Protein AF-A0A5S9MJD0-F1 (afdb_monomer)

Radius of gyration: 16.24 Å; Cα contacts (8 Å, |Δi|>4): 96; chains: 1; bounding box: 32×24×54 Å

InterPro domains:
  IPR002133 S-adenosylmethionine synthetase [PTHR11964] (4-89)
  IPR022630 S-adenosylmethionine synthetase, C-terminal [PF02773] (4-89)
  IPR022631 S-adenosylmethionine synthetase, conserved site [PS00377] (26-34)
  IPR022636 S-adenosylmethionine synthetase superfamily [SSF55973] (5-89)

Mean predicted aligned error: 5.44 Å

Sequence (95 aa):
MDLKGDAGLTGRKIIVDTYGGYARHGGGAFSGKDATKVDRSAAYAARYVAKNIVAAGLADSCEVQLAYAIGVAQPVSISIDTFGTGKKSFRRKIN

Secondary structure (DSSP, 8-state):
--GGG----TTTTTTTTTTTTSS---S---TT--TT-HHHHHHHHHHHHHHHHHHTTS-S--EEEEE--TT-SS-SEEEEE-TT--SS-------

pLDDT: mean 90.87, std 15.45, range [36.19, 98.62]

Structure (mmCIF, N/CA/C/O backbone):
data_AF-A0A5S9MJD0-F1
#
_entry.id   AF-A0A5S9MJD0-F1
#
loop_
_atom_site.group_PDB
_atom_site.id
_atom_site.type_symbol
_atom_site.label_atom_id
_atom_site.label_alt_id
_atom_site.label_comp_id
_atom_site.label_asym_id
_atom_site.label_entity_id
_atom_site.label_seq_id
_atom_site.pdbx_PDB_ins_code
_atom_site.Cartn_x
_atom_site.Cartn_y
_atom_site.Cartn_z
_atom_site.occupancy
_atom_site.B_iso_or_equiv
_atom_site.auth_seq_id
_atom_site.auth_com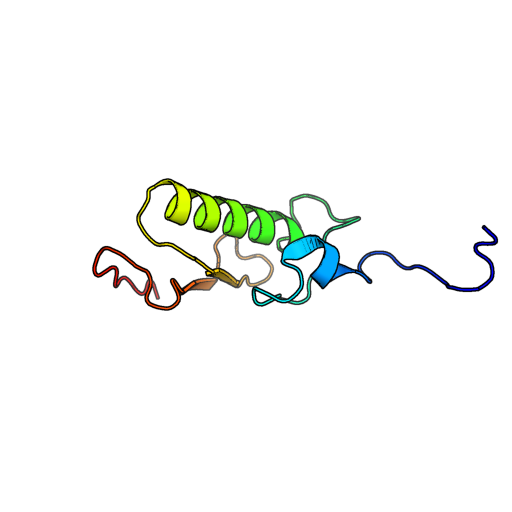p_id
_atom_site.auth_asym_id
_atom_site.auth_atom_id
_atom_site.pdbx_PDB_model_num
ATOM 1 N N . MET A 1 1 ? -13.665 6.605 -31.062 1.00 53.31 1 MET A N 1
ATOM 2 C CA . MET A 1 1 ? -12.834 7.328 -30.077 1.00 53.31 1 MET A CA 1
ATO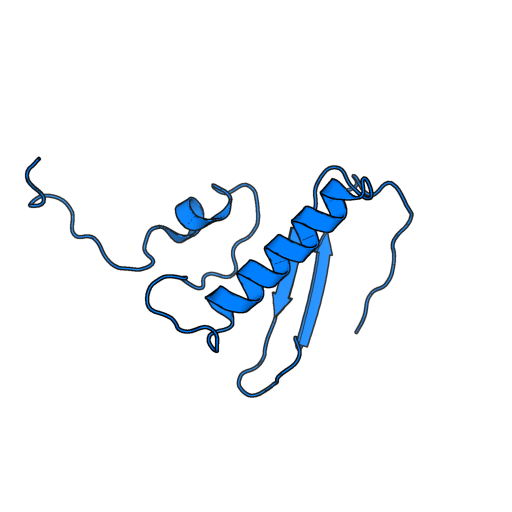M 3 C C . MET A 1 1 ? -11.431 7.386 -30.642 1.00 53.31 1 MET A C 1
ATOM 5 O O . MET A 1 1 ? -10.744 6.374 -30.640 1.00 53.31 1 MET A O 1
ATOM 9 N N . ASP A 1 2 ? -11.057 8.523 -31.220 1.00 56.62 2 ASP A N 1
ATOM 10 C CA . ASP A 1 2 ? -9.695 8.742 -31.700 1.00 56.62 2 ASP A CA 1
ATOM 11 C C . ASP A 1 2 ? -8.741 8.851 -30.504 1.00 56.62 2 ASP A C 1
ATOM 13 O O . ASP A 1 2 ? -8.839 9.775 -29.702 1.00 56.62 2 ASP A O 1
ATOM 17 N N . LEU A 1 3 ? -7.789 7.920 -30.396 1.00 63.56 3 LEU A N 1
ATOM 18 C CA . LEU A 1 3 ? -6.700 7.932 -29.403 1.00 63.56 3 LEU A CA 1
ATOM 19 C C . LEU A 1 3 ? -5.654 9.039 -29.668 1.00 63.56 3 LEU A C 1
ATOM 21 O O . LEU A 1 3 ? -4.661 9.139 -28.958 1.00 63.56 3 LEU A O 1
ATOM 25 N N . LYS A 1 4 ? -5.849 9.869 -30.702 1.00 73.44 4 LYS A N 1
ATOM 26 C CA . LYS A 1 4 ? -4.872 10.858 -31.194 1.00 73.44 4 LYS A CA 1
ATOM 27 C C . LYS A 1 4 ? -4.673 12.088 -30.293 1.00 73.44 4 LYS A C 1
ATOM 29 O O . LYS A 1 4 ? -3.775 12.871 -30.576 1.00 73.44 4 LYS A O 1
ATOM 34 N N . GLY A 1 5 ? -5.490 12.277 -29.254 1.00 84.62 5 GLY A N 1
ATOM 35 C CA . GLY A 1 5 ? -5.477 13.486 -28.415 1.00 84.62 5 GLY A CA 1
ATOM 36 C C . GLY A 1 5 ? -4.760 13.378 -27.063 1.00 84.62 5 GLY A C 1
ATOM 37 O O . GLY A 1 5 ? -4.500 14.413 -26.459 1.00 84.62 5 GLY A O 1
ATOM 38 N N . ASP A 1 6 ? -4.444 12.172 -26.575 1.00 89.38 6 ASP A N 1
ATOM 39 C CA . ASP A 1 6 ? -3.810 11.970 -25.261 1.00 89.38 6 ASP A CA 1
ATOM 40 C C . ASP A 1 6 ? -2.845 10.775 -25.290 1.00 89.38 6 ASP A C 1
ATOM 42 O O . ASP A 1 6 ? -3.227 9.652 -25.629 1.00 89.38 6 ASP A O 1
ATOM 46 N N . ALA A 1 7 ? -1.581 11.017 -24.941 1.00 89.19 7 ALA A N 1
ATOM 47 C CA . ALA A 1 7 ? -0.557 9.981 -24.901 1.00 89.19 7 ALA A CA 1
ATOM 48 C C . ALA A 1 7 ? -0.539 9.295 -23.525 1.00 89.19 7 ALA A C 1
ATOM 50 O O . ALA A 1 7 ? -0.170 9.886 -22.509 1.00 89.19 7 ALA A O 1
ATOM 51 N N . GLY A 1 8 ? -0.889 8.007 -23.496 1.00 92.38 8 GLY A N 1
ATOM 52 C CA . GLY A 1 8 ? -0.838 7.184 -22.288 1.00 92.38 8 GLY A CA 1
ATOM 53 C C . GLY A 1 8 ? 0.539 6.563 -22.042 1.00 92.38 8 GLY A C 1
ATOM 54 O O . GLY A 1 8 ? 1.162 6.035 -22.960 1.00 92.38 8 GLY A O 1
ATOM 55 N N . LEU A 1 9 ? 0.992 6.560 -20.782 1.00 96.50 9 LEU A N 1
ATOM 56 C CA . LEU A 1 9 ? 2.167 5.799 -20.344 1.00 96.50 9 LEU A CA 1
ATOM 57 C C . LEU A 1 9 ? 1.827 4.903 -19.147 1.00 96.50 9 LEU A C 1
ATOM 59 O O . LEU A 1 9 ? 1.022 5.263 -18.280 1.00 96.50 9 LEU A O 1
ATOM 63 N N . THR A 1 10 ? 2.492 3.749 -19.071 1.00 97.12 10 THR A N 1
ATOM 64 C CA . THR A 1 10 ? 2.403 2.825 -17.933 1.00 97.12 10 THR A CA 1
ATOM 65 C C . THR A 1 10 ? 2.738 3.541 -16.625 1.00 97.12 10 THR A C 1
ATOM 67 O O . THR A 1 10 ? 3.704 4.296 -16.545 1.00 97.12 10 THR A O 1
ATOM 70 N N . GLY A 1 11 ? 1.943 3.300 -15.579 1.00 96.50 11 GLY A N 1
ATOM 71 C CA . GLY A 1 11 ? 2.192 3.873 -14.253 1.00 96.50 11 GLY A CA 1
ATOM 72 C C . GLY A 1 11 ? 1.807 5.347 -14.100 1.00 96.50 11 GLY A C 1
ATOM 73 O O . GLY A 1 11 ? 2.205 5.976 -13.126 1.00 96.50 11 GLY A O 1
ATOM 74 N N . ARG A 1 12 ? 1.019 5.925 -15.018 1.00 97.75 12 ARG A N 1
ATOM 75 C CA . ARG A 1 12 ? 0.520 7.312 -14.901 1.00 97.75 12 ARG A CA 1
ATOM 76 C C . ARG A 1 12 ? -0.818 7.451 -14.172 1.00 97.75 12 ARG A C 1
ATOM 78 O O . ARG A 1 12 ? -1.355 8.554 -14.113 1.00 97.75 12 ARG A O 1
ATOM 85 N N . LYS A 1 13 ? -1.352 6.359 -13.617 1.00 97.25 13 LYS A N 1
ATOM 86 C CA . LYS A 1 13 ? -2.643 6.317 -12.908 1.00 97.25 13 LYS A CA 1
ATOM 87 C C . LYS A 1 13 ? -2.543 5.675 -11.513 1.00 97.25 13 LYS A C 1
ATOM 89 O O . LYS A 1 13 ? -3.531 5.179 -10.999 1.00 97.25 13 LYS A O 1
ATOM 94 N N . ILE A 1 14 ? -1.386 5.765 -10.850 1.00 98.19 14 ILE A N 1
ATOM 95 C CA . ILE A 1 14 ? -1.110 5.079 -9.566 1.00 98.19 14 ILE A CA 1
ATOM 96 C C . ILE A 1 14 ? -2.100 5.377 -8.425 1.00 98.19 14 ILE A C 1
ATOM 98 O O . ILE A 1 14 ? -2.369 4.509 -7.602 1.00 98.19 14 ILE A O 1
ATOM 102 N N . ILE A 1 15 ? -2.682 6.578 -8.371 1.00 98.44 15 ILE A N 1
ATOM 103 C CA . ILE A 1 15 ? -3.704 6.909 -7.361 1.00 98.44 15 ILE A CA 1
ATOM 104 C C . ILE A 1 15 ? -5.055 6.261 -7.699 1.00 98.44 15 ILE A C 1
ATOM 106 O O . ILE A 1 15 ? -5.777 5.836 -6.798 1.00 98.44 15 ILE A O 1
ATOM 110 N N . VAL A 1 16 ? -5.373 6.142 -8.992 1.00 98.38 16 VAL A N 1
ATOM 111 C CA . VAL A 1 16 ? -6.562 5.429 -9.485 1.00 98.38 16 VAL A CA 1
ATOM 112 C C . VAL A 1 16 ? -6.409 3.924 -9.262 1.00 98.38 16 VAL A C 1
ATOM 114 O O . VAL A 1 16 ? -7.351 3.286 -8.813 1.00 98.38 16 VAL A O 1
ATOM 117 N N . ASP A 1 17 ? -5.214 3.376 -9.496 1.00 98.00 17 ASP A N 1
ATOM 118 C CA . ASP A 1 17 ? -4.903 1.952 -9.289 1.00 98.00 17 ASP A CA 1
ATOM 119 C C . ASP A 1 17 ? -4.970 1.521 -7.813 1.00 98.00 17 ASP A C 1
ATOM 121 O O . ASP A 1 17 ? -4.951 0.327 -7.510 1.00 98.00 17 ASP A O 1
ATOM 125 N N . THR A 1 18 ? -4.993 2.477 -6.884 1.00 98.50 18 THR A N 1
ATOM 126 C CA . THR A 1 18 ? -4.950 2.215 -5.445 1.00 98.50 18 THR A CA 1
ATOM 127 C C . THR A 1 18 ? -6.233 2.644 -4.751 1.00 98.50 18 THR A C 1
ATOM 129 O O . THR A 1 18 ? -7.244 1.953 -4.833 1.00 98.50 18 THR A O 1
ATOM 132 N N . TYR A 1 19 ? -6.192 3.745 -4.007 1.00 98.19 19 TYR A N 1
ATOM 133 C CA . TYR A 1 19 ? -7.227 4.087 -3.033 1.00 98.19 19 TYR A CA 1
ATOM 134 C C . TYR A 1 19 ? -7.891 5.434 -3.326 1.00 98.19 19 TYR A C 1
ATOM 136 O O . TYR A 1 19 ? -8.486 6.025 -2.432 1.00 98.19 19 TYR A O 1
ATOM 144 N N . GLY A 1 20 ? -7.767 5.958 -4.551 1.00 97.88 20 GLY A N 1
ATOM 145 C CA . GLY A 1 20 ? -8.485 7.164 -4.979 1.00 97.88 20 GLY A CA 1
ATOM 146 C C . GLY A 1 20 ? -8.155 8.417 -4.161 1.00 97.88 20 GLY A C 1
ATOM 147 O O . GLY A 1 20 ? -8.997 9.295 -4.021 1.00 97.88 20 GLY A O 1
ATOM 148 N N . GLY A 1 21 ? -6.952 8.485 -3.585 1.00 96.88 21 GLY A N 1
ATOM 149 C CA . GLY A 1 21 ? -6.507 9.585 -2.723 1.00 96.88 21 GLY A CA 1
ATOM 150 C C . GLY A 1 21 ? -6.884 9.440 -1.245 1.00 96.88 21 GLY A C 1
ATOM 151 O O . GLY A 1 21 ? -6.459 10.265 -0.445 1.00 96.88 21 GLY A O 1
ATOM 152 N N . TYR A 1 22 ? -7.623 8.393 -0.864 1.00 96.56 22 TYR A N 1
ATOM 153 C CA . TYR A 1 22 ? -8.000 8.146 0.532 1.00 96.56 22 TYR A CA 1
ATOM 154 C C . TYR A 1 22 ? -6.807 7.764 1.420 1.00 96.56 22 TYR A C 1
ATOM 156 O O . TYR A 1 22 ? -6.732 8.177 2.572 1.00 96.56 22 TYR A O 1
ATOM 164 N N . ALA A 1 23 ? -5.876 6.975 0.880 1.00 96.50 23 ALA A N 1
ATOM 165 C CA . ALA A 1 23 ? -4.691 6.504 1.591 1.00 96.50 23 ALA A CA 1
ATOM 166 C C . ALA A 1 23 ? -3.410 6.999 0.916 1.00 96.50 23 ALA A C 1
ATOM 168 O O . ALA A 1 23 ? -3.384 7.279 -0.290 1.00 96.50 23 ALA A O 1
ATOM 169 N N . ARG A 1 24 ? -2.333 7.090 1.700 1.00 97.81 24 ARG A N 1
ATOM 170 C CA . ARG A 1 24 ? -1.025 7.563 1.229 1.00 97.81 24 ARG A CA 1
ATOM 171 C C . ARG A 1 24 ? -0.437 6.586 0.212 1.00 97.81 24 ARG A C 1
ATOM 173 O O . ARG A 1 24 ? -0.647 5.376 0.279 1.00 97.81 24 ARG A O 1
ATOM 180 N N . HIS A 1 25 ? 0.344 7.119 -0.725 1.00 98.12 25 HIS A N 1
ATOM 181 C CA . HIS A 1 25 ? 0.971 6.340 -1.787 1.00 98.12 25 HIS A CA 1
ATOM 182 C C . HIS A 1 25 ? 2.487 6.568 -1.811 1.00 98.12 25 HIS A C 1
ATOM 184 O O . HIS A 1 25 ? 2.938 7.709 -1.833 1.00 98.12 25 HIS A O 1
ATOM 190 N N . GLY A 1 26 ? 3.278 5.490 -1.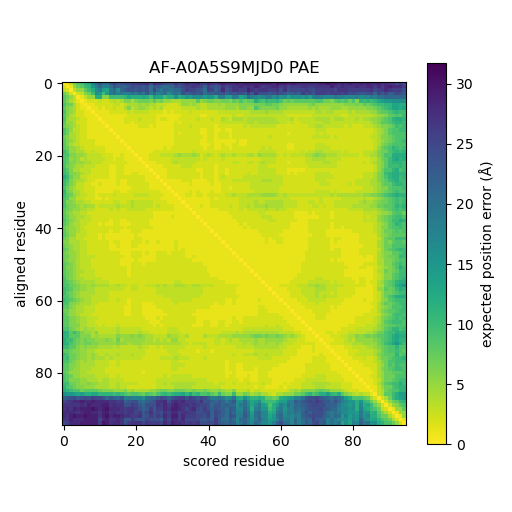852 1.00 97.31 26 GLY A N 1
ATOM 191 C CA . GLY A 1 26 ? 4.751 5.558 -1.841 1.00 97.31 26 GLY A CA 1
ATOM 192 C C . GLY A 1 26 ? 5.400 5.957 -3.175 1.00 97.31 26 GLY A C 1
ATOM 193 O O . GLY A 1 26 ? 6.603 6.166 -3.239 1.00 97.31 26 GLY A O 1
ATOM 194 N N . GLY A 1 27 ? 4.609 6.051 -4.247 1.00 98.00 27 GLY A N 1
ATOM 195 C CA . GLY A 1 27 ? 5.023 6.554 -5.568 1.00 98.00 27 GLY A CA 1
ATOM 196 C C . GLY A 1 27 ? 5.333 5.478 -6.617 1.00 98.00 27 GLY A C 1
ATOM 197 O O . GLY A 1 27 ? 5.321 5.772 -7.810 1.00 98.00 27 GLY A O 1
ATOM 198 N N . GLY A 1 28 ? 5.544 4.225 -6.210 1.00 97.50 28 GLY A N 1
ATOM 199 C CA . GLY A 1 28 ? 5.851 3.123 -7.124 1.00 97.50 28 GLY A CA 1
ATOM 200 C C . GLY A 1 28 ? 4.656 2.672 -7.974 1.00 97.50 28 GLY A C 1
ATOM 201 O O . GLY A 1 28 ? 3.599 2.346 -7.447 1.00 97.50 28 GLY A O 1
ATOM 202 N N . ALA A 1 29 ? 4.823 2.601 -9.298 1.00 98.31 29 ALA A N 1
ATOM 203 C CA . ALA A 1 29 ? 3.827 2.005 -10.194 1.00 98.31 29 ALA A CA 1
ATOM 204 C C . ALA A 1 29 ? 3.816 0.468 -10.121 1.00 98.31 29 ALA A C 1
ATOM 206 O O . ALA A 1 29 ? 4.856 -0.142 -9.858 1.00 98.31 29 ALA A O 1
ATOM 207 N N . PHE A 1 30 ? 2.674 -0.159 -10.427 1.00 98.25 30 PHE A N 1
ATOM 208 C CA . PHE A 1 30 ? 2.535 -1.619 -10.378 1.00 98.25 30 PHE A CA 1
ATOM 209 C C . PHE A 1 30 ? 2.811 -2.299 -11.714 1.00 98.25 30 PHE A C 1
ATOM 211 O O . PHE A 1 30 ? 3.625 -3.219 -11.761 1.00 98.25 30 PHE A O 1
ATOM 218 N N . SER A 1 31 ? 2.125 -1.902 -12.787 1.00 97.94 31 SER A N 1
ATOM 219 C CA . SER A 1 31 ? 2.129 -2.587 -14.089 1.00 97.94 31 SER A CA 1
ATOM 220 C C . SER A 1 31 ? 3.531 -2.722 -14.702 1.00 97.94 31 SER A C 1
ATOM 222 O O . SER A 1 31 ? 4.368 -1.838 -14.559 1.00 97.94 31 SER A O 1
ATOM 224 N N . GLY A 1 32 ? 3.795 -3.857 -15.362 1.00 97.69 32 GLY A N 1
ATOM 225 C CA . GLY A 1 32 ? 5.091 -4.164 -15.996 1.00 97.69 32 GLY A CA 1
ATOM 226 C C . GLY A 1 32 ? 6.200 -4.706 -15.080 1.00 97.69 32 GLY A C 1
ATOM 227 O O . GLY A 1 32 ? 7.277 -5.022 -15.569 1.00 97.69 32 GLY A O 1
ATOM 228 N N . LYS A 1 33 ? 5.962 -4.845 -13.770 1.00 97.25 33 LYS A N 1
ATOM 229 C CA . LYS A 1 33 ? 6.945 -5.354 -12.797 1.00 97.25 33 LYS A CA 1
ATOM 230 C C . LYS A 1 33 ? 6.675 -6.808 -12.399 1.00 97.25 33 LYS A C 1
ATOM 232 O O . LYS A 1 33 ? 5.527 -7.173 -12.193 1.00 97.25 33 LYS A O 1
ATOM 237 N N . ASP A 1 34 ? 7.690 -7.647 -12.240 1.00 97.62 34 ASP A N 1
ATOM 238 C CA . ASP A 1 34 ? 7.514 -8.967 -11.615 1.00 97.62 34 ASP A CA 1
ATOM 239 C C . ASP A 1 34 ? 7.438 -8.868 -10.075 1.00 97.62 34 ASP A C 1
ATOM 241 O O . ASP A 1 34 ? 7.625 -7.799 -9.488 1.00 97.62 34 ASP A O 1
ATOM 245 N N . ALA A 1 35 ? 7.150 -9.987 -9.405 1.00 95.88 35 ALA A N 1
ATOM 246 C CA . ALA A 1 35 ? 6.896 -10.027 -7.963 1.00 95.88 35 ALA A CA 1
ATOM 247 C C . ALA A 1 35 ? 8.115 -9.675 -7.084 1.00 95.88 35 ALA A C 1
ATOM 249 O O . ALA A 1 35 ? 7.934 -9.348 -5.910 1.00 95.88 35 ALA A O 1
ATOM 250 N N . THR A 1 36 ? 9.339 -9.677 -7.629 1.00 95.88 36 THR A N 1
ATOM 251 C CA . THR A 1 36 ? 10.538 -9.257 -6.877 1.00 95.88 36 THR A CA 1
ATOM 252 C C . THR A 1 36 ? 10.586 -7.744 -6.645 1.00 95.88 36 THR A C 1
ATOM 254 O O . THR A 1 36 ? 11.338 -7.267 -5.799 1.00 95.88 36 THR A O 1
ATOM 257 N N . LYS A 1 37 ? 9.776 -6.960 -7.372 1.00 97.62 37 LYS A N 1
ATOM 258 C CA . LYS A 1 37 ? 9.741 -5.499 -7.247 1.00 97.62 37 LYS A CA 1
ATOM 259 C C . LYS A 1 37 ? 8.751 -5.125 -6.151 1.00 97.62 37 LYS A C 1
ATOM 261 O O . LYS A 1 37 ? 7.533 -5.187 -6.343 1.00 97.62 37 LYS A O 1
ATOM 266 N N . VAL A 1 38 ? 9.300 -4.699 -5.018 1.00 97.25 38 VAL A N 1
ATOM 267 C CA . VAL A 1 38 ? 8.547 -4.415 -3.788 1.00 97.25 38 VAL A CA 1
ATOM 268 C C . VAL A 1 38 ? 7.481 -3.333 -3.949 1.00 97.25 38 VAL A C 1
ATOM 270 O O . VAL A 1 38 ? 6.476 -3.395 -3.251 1.00 97.25 38 VAL A O 1
ATOM 273 N N . ASP A 1 39 ? 7.608 -2.430 -4.931 1.00 97.56 39 ASP A N 1
ATOM 274 C CA . ASP A 1 39 ? 6.542 -1.477 -5.281 1.00 97.56 39 ASP A CA 1
ATOM 275 C C . ASP A 1 39 ? 5.189 -2.168 -5.490 1.00 97.56 39 ASP A C 1
ATOM 277 O O . ASP A 1 39 ? 4.156 -1.640 -5.097 1.00 97.56 39 ASP A O 1
ATOM 281 N N . ARG A 1 40 ? 5.193 -3.358 -6.106 1.00 98.38 40 ARG A N 1
ATOM 282 C CA . ARG A 1 40 ? 3.986 -4.152 -6.339 1.00 98.38 40 ARG A CA 1
ATOM 283 C C . ARG A 1 40 ? 3.741 -5.130 -5.193 1.00 98.38 40 ARG A C 1
ATOM 285 O O . ARG A 1 40 ? 2.663 -5.129 -4.604 1.00 98.38 40 ARG A O 1
ATOM 292 N N . SER A 1 41 ? 4.715 -5.987 -4.887 1.00 98.25 41 SER A N 1
ATOM 293 C CA . SER A 1 41 ? 4.500 -7.096 -3.950 1.00 98.25 41 SER A CA 1
ATOM 294 C C . SER A 1 41 ? 4.275 -6.626 -2.512 1.00 98.25 41 SER A C 1
ATOM 296 O O . SER A 1 41 ? 3.357 -7.120 -1.857 1.00 98.25 41 SER A O 1
ATOM 298 N N . ALA A 1 42 ? 5.020 -5.624 -2.035 1.00 98.12 42 ALA A N 1
ATOM 299 C CA . ALA A 1 42 ? 4.821 -5.082 -0.693 1.00 98.12 42 ALA A CA 1
ATOM 300 C C . ALA A 1 42 ? 3.536 -4.247 -0.592 1.00 98.12 42 ALA A C 1
ATOM 302 O O . ALA A 1 42 ? 2.856 -4.317 0.428 1.00 98.12 42 ALA A O 1
ATOM 303 N N . ALA A 1 43 ? 3.143 -3.524 -1.649 1.00 98.38 43 ALA A N 1
ATOM 304 C CA . ALA A 1 43 ? 1.855 -2.824 -1.678 1.00 98.38 43 ALA A CA 1
ATOM 305 C C . ALA A 1 43 ? 0.673 -3.804 -1.556 1.00 98.38 43 ALA A C 1
ATOM 307 O O . ALA A 1 43 ? -0.273 -3.556 -0.804 1.00 98.38 43 ALA A O 1
ATOM 308 N N . TYR A 1 44 ? 0.743 -4.956 -2.232 1.00 98.50 44 TYR A N 1
ATOM 309 C CA . TYR A 1 44 ? -0.273 -6.006 -2.110 1.00 98.50 44 TYR A CA 1
ATOM 310 C C . TYR A 1 44 ? -0.254 -6.677 -0.733 1.00 98.50 44 TYR A C 1
ATOM 312 O O . TYR A 1 44 ? -1.318 -6.930 -0.165 1.00 98.50 44 TYR A O 1
ATOM 320 N N . ALA A 1 45 ? 0.928 -6.903 -0.152 1.00 98.31 45 ALA A N 1
ATOM 321 C CA . ALA A 1 45 ? 1.051 -7.408 1.214 1.00 98.31 45 ALA A CA 1
ATOM 322 C C . ALA A 1 45 ? 0.459 -6.425 2.242 1.00 98.31 45 ALA A C 1
ATOM 324 O O . ALA A 1 45 ? -0.325 -6.828 3.101 1.00 98.31 45 ALA A O 1
ATOM 325 N N . ALA A 1 46 ? 0.747 -5.128 2.113 1.00 98.44 46 ALA A N 1
ATOM 326 C CA . ALA A 1 46 ? 0.178 -4.083 2.960 1.00 98.44 46 ALA A CA 1
ATOM 327 C C . ALA A 1 46 ? -1.356 -4.041 2.851 1.00 98.44 46 ALA A C 1
ATOM 329 O O . ALA A 1 46 ? -2.047 -4.000 3.871 1.00 98.44 46 ALA A O 1
ATOM 330 N N . ARG A 1 47 ? -1.906 -4.151 1.630 1.00 98.62 47 ARG A N 1
ATOM 331 C CA . ARG A 1 47 ? -3.358 -4.268 1.413 1.00 98.62 47 ARG A CA 1
ATOM 332 C C . ARG A 1 47 ? -3.939 -5.494 2.106 1.00 98.62 47 ARG A C 1
ATOM 334 O O . ARG A 1 47 ? -4.993 -5.391 2.733 1.00 98.62 47 ARG A O 1
ATOM 341 N N . TYR A 1 48 ? -3.280 -6.644 1.985 1.00 98.56 48 TYR A N 1
ATOM 342 C CA . TYR A 1 48 ? -3.713 -7.872 2.642 1.00 98.56 48 TYR A CA 1
ATOM 343 C C . TYR A 1 48 ? -3.778 -7.686 4.161 1.00 98.56 48 TYR A C 1
ATOM 345 O O . TYR A 1 48 ? -4.809 -7.982 4.763 1.00 98.56 48 TYR A O 1
ATOM 353 N N . VAL A 1 49 ? -2.733 -7.127 4.775 1.00 98.25 49 VAL A N 1
ATOM 354 C CA . VAL A 1 49 ? -2.705 -6.867 6.223 1.00 98.25 49 VAL A CA 1
ATOM 355 C C . VAL A 1 49 ? -3.819 -5.899 6.631 1.00 98.25 49 VAL A C 1
ATOM 357 O O . VAL A 1 49 ? -4.627 -6.242 7.492 1.00 98.25 49 VAL A O 1
ATOM 360 N N . ALA A 1 50 ? -3.932 -4.738 5.975 1.00 98.06 50 ALA A N 1
ATOM 361 C CA . ALA A 1 50 ? -4.951 -3.734 6.289 1.00 98.06 50 ALA A CA 1
ATOM 362 C C . ALA A 1 50 ? -6.380 -4.292 6.172 1.00 98.06 50 ALA A C 1
ATOM 364 O O . ALA A 1 50 ? -7.206 -4.097 7.065 1.00 98.06 50 ALA A O 1
ATOM 365 N N . LYS A 1 51 ? -6.666 -5.046 5.098 1.00 98.44 51 LYS A N 1
ATOM 366 C CA . LYS A 1 51 ? -7.971 -5.689 4.889 1.00 98.44 51 LYS A CA 1
ATOM 367 C C . LYS A 1 51 ? -8.302 -6.656 6.026 1.00 98.44 51 LYS A C 1
ATOM 369 O O . LYS A 1 51 ? -9.437 -6.665 6.489 1.00 98.44 51 LYS A O 1
ATOM 374 N N . ASN A 1 52 ? -7.336 -7.464 6.462 1.00 98.31 52 ASN A N 1
ATOM 375 C CA . ASN A 1 52 ? -7.557 -8.442 7.526 1.00 98.31 52 ASN A CA 1
ATOM 376 C C . ASN A 1 52 ? -7.737 -7.782 8.898 1.00 98.31 52 ASN A C 1
ATOM 378 O O . ASN A 1 52 ? -8.566 -8.246 9.672 1.00 98.31 52 ASN A O 1
ATOM 382 N N . ILE A 1 53 ? -7.037 -6.679 9.184 1.00 96.38 53 ILE A N 1
ATOM 383 C CA . ILE A 1 53 ? -7.240 -5.902 10.419 1.00 96.38 53 ILE A CA 1
ATOM 384 C C . ILE A 1 53 ? -8.690 -5.410 10.514 1.00 96.38 53 ILE A C 1
ATOM 386 O O . ILE A 1 53 ? -9.341 -5.602 11.543 1.00 96.38 53 ILE A O 1
ATOM 390 N N . VAL A 1 54 ? -9.213 -4.828 9.430 1.00 96.94 54 VAL A N 1
ATOM 391 C CA . VAL A 1 54 ? -10.600 -4.340 9.384 1.00 96.94 54 VAL A CA 1
ATOM 392 C C . VAL A 1 54 ? -11.597 -5.501 9.421 1.00 96.94 54 VAL A C 1
ATOM 394 O O . VAL A 1 54 ? -12.542 -5.478 10.203 1.00 96.94 54 VAL A O 1
ATOM 397 N N . ALA A 1 55 ? -11.366 -6.560 8.639 1.00 97.56 55 ALA A N 1
ATOM 398 C CA . ALA A 1 55 ? -12.251 -7.727 8.599 1.00 97.56 55 ALA A CA 1
ATOM 399 C C . ALA A 1 55 ? -12.334 -8.470 9.945 1.00 97.56 55 ALA A C 1
ATOM 401 O O . ALA A 1 55 ? -13.386 -9.002 10.286 1.00 97.56 55 ALA A O 1
ATOM 402 N N . ALA A 1 56 ? -11.255 -8.472 10.731 1.00 96.69 56 ALA A N 1
ATOM 403 C CA . ALA A 1 56 ? -11.230 -9.028 12.082 1.00 96.69 56 ALA A CA 1
ATOM 404 C C . ALA A 1 56 ? -11.920 -8.127 13.128 1.00 96.69 56 ALA A C 1
ATOM 406 O O . ALA A 1 56 ? -11.931 -8.461 14.313 1.00 96.69 56 ALA A O 1
ATOM 407 N N . GLY A 1 57 ? -12.459 -6.972 12.722 1.00 94.75 57 GLY A N 1
ATOM 408 C CA . GLY A 1 57 ? -13.114 -6.018 13.613 1.00 94.75 57 GLY A CA 1
ATOM 409 C C . GLY A 1 57 ? -12.153 -5.317 14.574 1.00 94.75 57 GLY A C 1
ATOM 410 O O . GLY A 1 57 ? -12.592 -4.820 15.607 1.00 94.75 57 GLY A O 1
ATOM 411 N N . LEU A 1 58 ? -10.849 -5.285 14.274 1.00 94.56 58 LEU A N 1
ATOM 412 C CA . LEU A 1 58 ? -9.844 -4.665 15.145 1.00 94.56 58 LEU A CA 1
ATOM 413 C C . LEU A 1 58 ? -9.791 -3.140 14.991 1.00 94.56 58 LEU A C 1
ATOM 415 O O . LEU A 1 58 ? -9.382 -2.455 15.928 1.00 94.56 58 LEU A O 1
ATOM 419 N N . ALA A 1 59 ? -10.203 -2.622 13.835 1.00 96.50 59 ALA A N 1
ATOM 420 C CA . ALA A 1 59 ? -10.332 -1.201 13.527 1.00 96.50 59 ALA A CA 1
ATOM 421 C C . ALA A 1 59 ? -11.385 -1.001 12.424 1.00 96.50 59 ALA A C 1
ATOM 423 O O . ALA A 1 59 ? -11.668 -1.941 11.679 1.00 96.50 59 ALA A O 1
ATOM 424 N N . ASP A 1 60 ? -11.939 0.204 12.300 1.00 96.38 60 ASP A N 1
ATOM 425 C CA . ASP A 1 60 ? -12.868 0.535 11.206 1.00 96.38 60 ASP A CA 1
ATOM 426 C C . ASP A 1 60 ? -12.112 0.985 9.941 1.00 96.38 60 ASP A C 1
ATOM 428 O O . ASP A 1 60 ? -12.592 0.815 8.820 1.00 96.38 60 ASP A O 1
ATOM 432 N N . SER A 1 61 ? -10.889 1.496 10.105 1.00 96.31 61 SER A N 1
ATO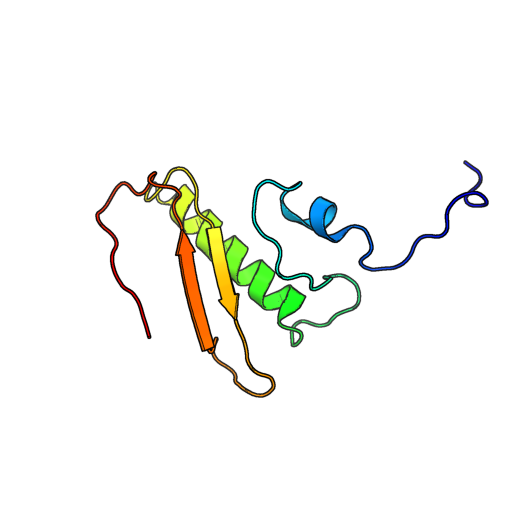M 433 C CA . SER A 1 61 ? -9.959 1.823 9.025 1.00 96.31 61 SER A CA 1
ATOM 434 C C . SER A 1 61 ? -8.520 1.473 9.414 1.00 96.31 61 SER A C 1
ATOM 436 O O . SER A 1 61 ? -8.160 1.408 10.590 1.00 96.31 61 SER A O 1
ATOM 438 N N . CYS A 1 62 ? -7.685 1.186 8.413 1.00 97.38 62 CYS A N 1
ATOM 439 C CA . CYS A 1 62 ? -6.283 0.846 8.625 1.00 97.38 62 CYS A CA 1
ATOM 440 C C . CYS A 1 62 ? -5.442 1.209 7.399 1.00 97.38 62 CYS A C 1
ATOM 442 O O . CYS A 1 62 ? -5.755 0.802 6.280 1.00 97.38 62 CYS A O 1
ATOM 444 N N . GLU A 1 63 ? -4.335 1.906 7.632 1.00 98.12 63 GLU A N 1
ATOM 445 C CA . GLU A 1 63 ? -3.251 2.129 6.683 1.00 98.12 63 GLU A CA 1
ATOM 446 C C . GLU A 1 63 ? -2.001 1.386 7.171 1.00 98.12 63 GLU A C 1
ATOM 448 O O . GLU A 1 63 ? -1.679 1.392 8.359 1.00 98.12 63 GLU A O 1
ATOM 453 N N . VAL A 1 64 ? -1.315 0.709 6.249 1.00 98.06 64 VAL A N 1
ATOM 454 C CA . VAL A 1 64 ? -0.070 -0.019 6.517 1.00 98.06 64 VAL A CA 1
ATOM 455 C C . VAL A 1 64 ? 1.001 0.531 5.588 1.00 98.06 64 VAL A C 1
ATOM 457 O O . VAL A 1 64 ? 0.845 0.495 4.368 1.00 98.06 64 VAL A O 1
ATOM 460 N N . GLN A 1 65 ? 2.096 1.016 6.164 1.00 98.38 65 GLN A N 1
ATOM 461 C CA . GLN A 1 65 ? 3.258 1.510 5.435 1.00 98.38 65 GLN A CA 1
ATOM 462 C C . GLN A 1 65 ? 4.431 0.552 5.632 1.00 98.38 65 GLN A C 1
ATOM 464 O O . GLN A 1 65 ? 4.736 0.157 6.757 1.00 98.38 65 GLN A O 1
ATOM 469 N N . LEU A 1 66 ? 5.103 0.212 4.533 1.00 97.50 66 LEU A N 1
ATOM 470 C CA . LEU A 1 66 ? 6.311 -0.607 4.516 1.00 97.50 66 LEU A CA 1
ATOM 471 C C . LEU A 1 66 ? 7.419 0.157 3.791 1.00 97.50 66 LEU A C 1
ATOM 473 O O . LEU A 1 66 ? 7.172 0.744 2.737 1.00 97.50 66 LEU A O 1
ATOM 477 N N . ALA A 1 67 ? 8.635 0.116 4.330 1.00 96.94 67 ALA A N 1
ATOM 478 C CA . ALA A 1 67 ? 9.832 0.626 3.668 1.00 96.94 67 ALA A CA 1
ATOM 479 C C . ALA A 1 67 ? 10.856 -0.498 3.498 1.00 96.94 67 ALA A C 1
ATOM 481 O O . ALA A 1 67 ? 11.027 -1.320 4.397 1.00 96.94 67 ALA A O 1
ATOM 482 N N . TYR A 1 68 ? 11.559 -0.512 2.367 1.00 97.31 68 TYR A N 1
ATOM 483 C CA . TYR A 1 68 ? 12.589 -1.501 2.042 1.00 97.31 68 TYR A CA 1
ATOM 484 C C . TYR A 1 68 ? 13.877 -0.811 1.603 1.00 97.31 68 TYR A C 1
ATOM 486 O O . TYR A 1 68 ? 13.841 0.237 0.959 1.00 97.31 68 TYR A O 1
ATOM 494 N N . ALA A 1 69 ? 15.005 -1.447 1.907 1.00 97.00 69 ALA A N 1
ATOM 495 C CA . ALA A 1 69 ? 16.291 -1.146 1.297 1.00 97.00 69 ALA A CA 1
ATOM 496 C C . ALA A 1 69 ? 16.604 -2.205 0.229 1.00 97.00 69 ALA A C 1
ATOM 49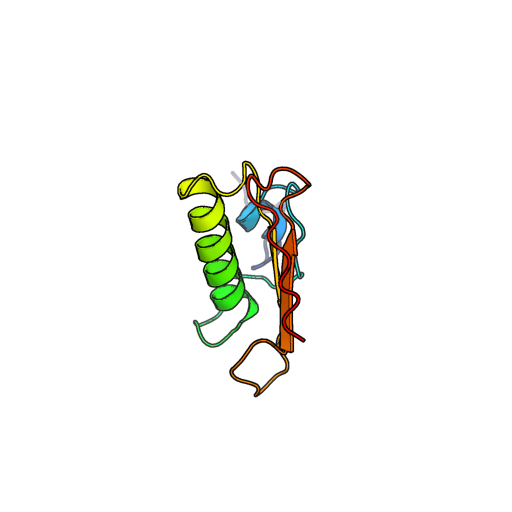8 O O . ALA A 1 69 ? 16.266 -3.380 0.392 1.00 97.00 69 ALA A O 1
ATOM 499 N N . ILE A 1 70 ? 17.236 -1.803 -0.878 1.00 95.81 70 ILE A N 1
ATOM 500 C CA . ILE A 1 70 ? 17.591 -2.730 -1.960 1.00 95.81 70 ILE A CA 1
ATOM 501 C C . ILE A 1 70 ? 18.512 -3.842 -1.437 1.00 95.81 70 ILE A C 1
ATOM 503 O O . ILE A 1 70 ? 19.458 -3.581 -0.700 1.00 95.81 70 ILE A O 1
ATOM 507 N N . GLY A 1 71 ? 18.211 -5.093 -1.792 1.00 94.62 71 GLY A N 1
ATOM 508 C CA . GLY A 1 71 ? 18.960 -6.266 -1.326 1.00 94.62 71 GLY A CA 1
ATOM 509 C C . GLY A 1 71 ? 18.623 -6.734 0.097 1.00 94.62 71 GLY A C 1
ATOM 510 O O . GLY A 1 71 ? 19.106 -7.786 0.504 1.00 94.62 71 GLY A O 1
ATOM 511 N N . VAL A 1 72 ? 17.768 -6.020 0.839 1.00 95.44 72 VAL A N 1
ATOM 512 C CA . VAL A 1 72 ? 17.299 -6.445 2.166 1.00 95.44 72 VAL A CA 1
ATOM 513 C C . VAL A 1 72 ? 15.951 -7.151 2.029 1.00 95.44 72 VAL A C 1
ATOM 515 O O . VAL A 1 72 ? 14.981 -6.576 1.540 1.00 95.44 72 VAL A O 1
ATOM 518 N N . ALA A 1 73 ? 15.888 -8.413 2.462 1.00 92.81 73 ALA A N 1
ATOM 519 C CA . ALA A 1 73 ? 14.696 -9.250 2.298 1.00 92.81 73 ALA A CA 1
ATOM 520 C C . ALA A 1 73 ? 13.502 -8.802 3.163 1.00 92.81 73 ALA A C 1
ATOM 522 O O . ALA A 1 73 ? 12.351 -8.975 2.769 1.00 92.81 73 ALA A O 1
ATOM 523 N N . GLN A 1 74 ? 13.774 -8.242 4.344 1.00 96.19 74 GLN A N 1
ATOM 524 C CA . GLN A 1 74 ? 12.762 -7.778 5.294 1.00 96.19 74 GLN A CA 1
ATOM 525 C C . GLN A 1 74 ? 12.570 -6.257 5.193 1.00 96.19 74 GLN A C 1
ATOM 527 O O . GLN A 1 74 ? 13.517 -5.545 4.845 1.00 96.19 74 GLN A O 1
ATOM 532 N N . PRO A 1 75 ? 11.369 -5.734 5.497 1.00 96.31 75 PRO A N 1
ATOM 533 C CA . PRO A 1 75 ? 11.156 -4.296 5.543 1.00 96.31 75 PRO A CA 1
ATOM 534 C C . PRO A 1 75 ? 1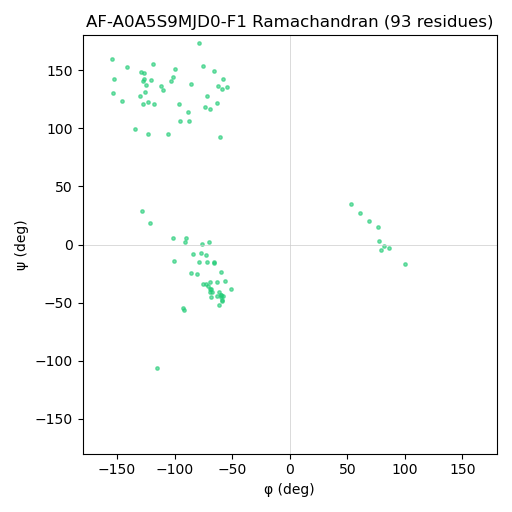2.037 -3.674 6.630 1.00 96.31 75 PRO A C 1
ATOM 536 O O . PRO A 1 75 ? 12.124 -4.181 7.746 1.00 96.31 75 PRO A O 1
ATOM 539 N N . VAL A 1 76 ? 12.659 -2.545 6.304 1.00 97.19 76 VAL A N 1
ATOM 540 C CA . VAL A 1 76 ? 13.453 -1.751 7.254 1.00 97.19 76 VAL A CA 1
ATOM 541 C C . VAL A 1 76 ? 12.569 -0.893 8.161 1.00 97.19 76 VAL A C 1
ATOM 543 O O . VAL A 1 76 ? 13.034 -0.382 9.172 1.00 97.19 76 VAL A O 1
ATOM 546 N N . SER A 1 77 ? 11.292 -0.712 7.805 1.00 95.56 77 SER A N 1
ATOM 547 C CA . SER A 1 77 ? 10.301 -0.046 8.648 1.00 95.56 77 SER A CA 1
ATOM 548 C C . SER A 1 77 ? 8.890 -0.544 8.343 1.00 95.56 77 SER A C 1
ATOM 550 O O . SER A 1 77 ? 8.545 -0.777 7.180 1.00 95.56 77 SER A O 1
ATOM 552 N N . ILE A 1 78 ? 8.080 -0.675 9.397 1.00 96.88 78 ILE A N 1
ATOM 553 C CA . ILE A 1 78 ? 6.653 -0.998 9.339 1.00 96.88 78 ILE A CA 1
ATOM 554 C C . ILE A 1 78 ? 5.898 0.013 10.206 1.00 96.88 78 ILE A C 1
ATOM 556 O O . ILE A 1 78 ? 6.207 0.175 11.386 1.00 96.88 78 ILE A O 1
ATOM 560 N N . SER A 1 79 ? 4.874 0.652 9.643 1.00 96.31 79 SER A N 1
ATOM 561 C CA . SER A 1 79 ? 3.951 1.520 10.380 1.00 96.31 79 SER A CA 1
ATOM 562 C C . SER A 1 79 ? 2.507 1.100 10.127 1.00 96.31 79 SER A C 1
ATOM 564 O O . SER A 1 79 ? 2.151 0.732 9.007 1.00 96.31 79 SER A O 1
ATOM 566 N N . ILE A 1 80 ? 1.683 1.146 11.174 1.00 96.00 80 ILE A N 1
ATOM 567 C CA . ILE A 1 80 ? 0.251 0.845 11.122 1.00 96.00 80 ILE A CA 1
ATOM 568 C C . ILE A 1 80 ? -0.488 2.027 11.742 1.00 96.00 80 ILE A C 1
ATOM 570 O O . ILE A 1 80 ? -0.26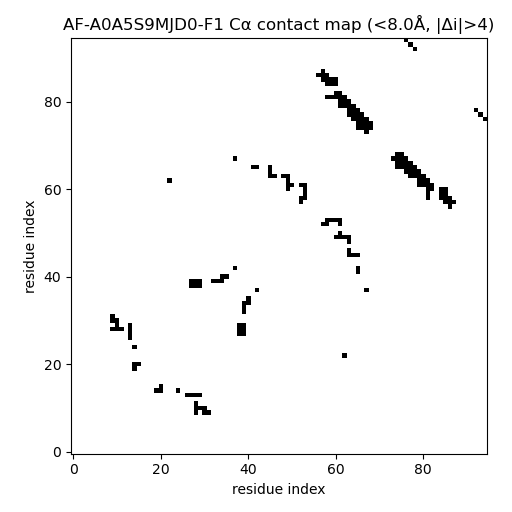9 2.347 12.911 1.00 96.00 80 ILE A O 1
ATOM 574 N N . ASP A 1 81 ? -1.370 2.646 10.967 1.00 95.94 81 ASP A N 1
ATOM 575 C CA . ASP A 1 81 ? -2.228 3.743 11.403 1.00 95.94 81 ASP A CA 1
ATOM 576 C C . ASP A 1 81 ? -3.690 3.305 11.284 1.00 95.94 81 ASP A C 1
ATOM 578 O O . ASP A 1 81 ? -4.149 2.910 10.216 1.00 95.94 81 ASP A O 1
ATOM 582 N N . THR A 1 82 ? -4.421 3.327 12.395 1.00 96.19 82 THR A N 1
ATOM 583 C CA . THR A 1 82 ? -5.858 2.992 12.425 1.00 96.19 82 THR A CA 1
ATOM 584 C C . THR A 1 82 ? -6.736 4.237 12.469 1.00 96.19 82 THR A C 1
ATOM 586 O O . THR A 1 82 ? -7.947 4.131 12.661 1.00 96.19 82 THR A O 1
ATOM 589 N N . PHE A 1 83 ? -6.137 5.428 12.352 1.00 95.25 83 PHE A N 1
ATOM 590 C CA . PHE A 1 83 ? -6.831 6.714 12.385 1.00 95.25 83 PHE A CA 1
ATOM 591 C C . PHE A 1 83 ? -7.723 6.884 13.627 1.00 95.25 83 PHE A C 1
ATOM 593 O O . PHE A 1 83 ? -8.805 7.459 13.565 1.00 95.25 83 PHE A O 1
ATOM 600 N N . GLY A 1 84 ? -7.287 6.330 14.764 1.00 93.12 84 GLY A N 1
ATOM 601 C CA . GLY A 1 84 ? -8.027 6.368 16.029 1.00 93.12 84 GLY A CA 1
ATOM 602 C C . GLY A 1 84 ? -9.203 5.390 16.134 1.00 93.12 84 GLY A C 1
ATOM 603 O O . GLY A 1 84 ? -9.873 5.378 17.160 1.00 93.12 84 GLY A O 1
ATOM 604 N N . THR A 1 85 ? -9.443 4.541 15.130 1.00 95.31 85 THR A N 1
ATOM 605 C CA . THR A 1 85 ? -10.570 3.585 15.116 1.00 95.31 85 THR A CA 1
ATOM 606 C C . THR A 1 85 ? -10.234 2.214 15.716 1.00 95.31 85 THR A C 1
ATOM 608 O O . THR A 1 85 ? -11.067 1.308 15.727 1.00 95.31 85 THR A O 1
ATOM 611 N N . GLY A 1 86 ? -9.007 2.033 16.213 1.00 91.19 86 GLY A N 1
ATOM 612 C CA . GLY A 1 86 ? -8.561 0.785 16.828 1.00 91.19 86 GLY A CA 1
ATOM 613 C C . GLY A 1 86 ? -9.357 0.438 18.092 1.00 91.19 86 GLY A C 1
ATOM 614 O O . GLY A 1 86 ? -9.347 1.183 19.068 1.00 91.19 86 GLY A O 1
ATOM 615 N N . LYS A 1 87 ? -10.004 -0.733 18.105 1.00 83.25 87 LYS A N 1
ATOM 616 C CA . LYS A 1 87 ? -10.894 -1.191 19.195 1.00 83.25 87 LYS A CA 1
ATOM 617 C C . LYS A 1 87 ? -10.151 -1.850 20.361 1.00 83.25 87 LYS A C 1
ATOM 619 O O . LYS A 1 87 ? -10.738 -2.131 21.401 1.00 83.25 87 LYS A O 1
ATOM 624 N N . LYS A 1 88 ? -8.848 -2.095 20.207 1.00 68.00 88 LYS A N 1
ATOM 625 C CA . LYS A 1 88 ? -7.938 -2.529 21.275 1.00 68.00 88 LYS A CA 1
ATOM 626 C C . LYS A 1 88 ? -6.746 -1.579 21.318 1.00 68.00 88 LYS A C 1
ATOM 628 O O . LYS A 1 88 ? -6.261 -1.171 20.267 1.00 68.00 88 LYS A O 1
ATOM 633 N N . SER A 1 89 ? -6.255 -1.261 22.518 1.00 51.84 89 SER A N 1
ATOM 634 C CA . SER A 1 89 ? -4.993 -0.532 22.707 1.00 51.84 89 SER A CA 1
ATOM 635 C C . SER A 1 89 ? -3.849 -1.347 22.094 1.00 51.84 89 SER A C 1
ATOM 637 O O . SER A 1 89 ? -3.318 -2.267 22.713 1.00 51.84 89 SER A O 1
ATOM 639 N N . PHE A 1 90 ? -3.527 -1.084 20.829 1.00 48.66 90 PHE A N 1
ATOM 640 C CA . PHE A 1 90 ? -2.500 -1.799 20.085 1.00 48.66 90 PHE A CA 1
ATOM 641 C C . PHE A 1 90 ? -1.288 -0.880 19.967 1.00 48.66 90 PHE A C 1
ATOM 643 O O . PHE A 1 90 ? -1.219 -0.013 19.101 1.00 48.66 90 PHE A O 1
ATOM 650 N N . ARG A 1 91 ? -0.325 -1.034 20.879 1.00 43.97 91 ARG A N 1
ATOM 651 C CA . ARG A 1 91 ? 0.955 -0.324 20.810 1.00 43.97 91 ARG A CA 1
ATOM 652 C C . ARG A 1 91 ? 2.086 -1.332 20.805 1.00 43.97 91 ARG A C 1
ATOM 654 O O . ARG A 1 91 ? 2.560 -1.766 21.848 1.00 43.97 91 ARG A O 1
ATOM 661 N N . ARG A 1 92 ? 2.547 -1.667 19.605 1.00 43.78 92 ARG A N 1
ATOM 662 C CA . ARG A 1 92 ? 3.856 -2.282 19.402 1.00 43.78 92 ARG A CA 1
ATOM 663 C C . ARG A 1 92 ? 4.535 -1.561 18.244 1.00 43.78 92 ARG A C 1
ATOM 665 O O . ARG A 1 92 ? 4.218 -1.803 17.087 1.00 43.78 92 ARG A O 1
ATOM 672 N N . LYS A 1 93 ? 5.435 -0.633 18.579 1.0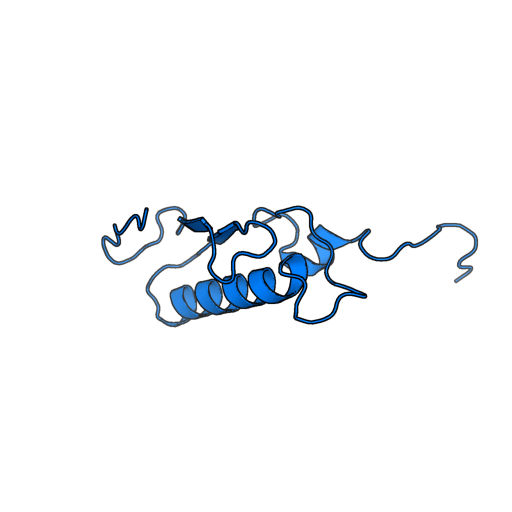0 39.47 93 LYS A N 1
ATOM 673 C CA . LYS A 1 93 ? 6.484 -0.196 17.655 1.00 39.47 93 LYS A CA 1
ATOM 674 C C . LYS A 1 93 ? 7.486 -1.343 17.596 1.00 39.47 93 LYS A C 1
ATOM 676 O O . LYS A 1 93 ? 8.022 -1.714 18.637 1.00 39.47 93 LYS A O 1
ATOM 681 N N . ILE A 1 94 ? 7.679 -1.929 16.422 1.00 46.59 94 ILE A N 1
ATOM 682 C CA . ILE A 1 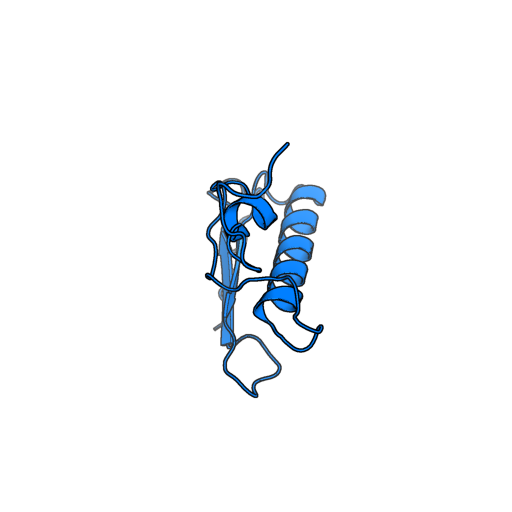94 ? 8.849 -2.765 16.157 1.00 46.59 94 ILE A CA 1
ATOM 683 C C . ILE A 1 94 ? 9.842 -1.820 15.481 1.00 46.59 94 ILE A C 1
ATOM 685 O O . ILE A 1 94 ? 9.588 -1.384 14.361 1.00 46.59 94 ILE A O 1
ATOM 689 N N . ASN A 1 95 ? 10.877 -1.433 16.227 1.00 36.19 95 ASN A N 1
ATOM 690 C CA . ASN A 1 95 ? 12.119 -0.877 15.694 1.00 36.19 95 ASN A CA 1
ATOM 691 C C . ASN A 1 95 ? 13.162 -1.988 15.739 1.00 36.19 95 ASN A C 1
ATOM 693 O O . ASN A 1 95 ? 13.143 -2.728 16.752 1.00 36.19 95 ASN A O 1
#

Solvent-accessible surface area (backbone atoms only — not comparable to full-atom values): 6144 Å² total; per-residue (Å²): 133,81,72,86,83,64,90,85,62,91,58,78,49,52,51,70,78,61,56,70,71,78,54,91,76,93,76,58,46,50,81,97,59,62,75,88,42,51,55,38,42,49,51,52,50,30,50,53,52,26,53,49,42,37,74,70,63,44,19,81,43,57,48,52,48,76,39,72,51,91,94,47,94,60,66,78,39,68,49,77,45,34,87,84,40,48,74,54,98,80,84,78,87,75,128

Organism: Bacillus safensis (NCBI:txid561879)

Foldseek 3Di:
DDPVPDDDDAQPCQCVVDPVPPADQPRDGAPPDDCVPCSHVVSVVQVVVQVVCCVVVQFVGKGWDFADDPPDPHTPAIDMDRVPRGPDPDDDGDD

Nearest PDB structures (foldseek):
  7r3b-assembly1_A  TM=9.520E-01  e=5.632E-10  Lactiplantibacillus plantarum
  7r3b-assembly1_B  TM=9.546E-01  e=7.364E-10  Lactiplantibacillus plantarum
  7r3b-assembly1_D  TM=9.602E-01  e=1.440E-09  Lactiplantibacillus plantarum
  7r3b-assembly2_H  TM=9.510E-01  e=1.539E-09  Lactiplantibacillus plantarum
  7r3b-assembly2_G  TM=9.449E-01  e=2.013E-09  Lactiplantibacillus plantarum